Protein AF-R6HQF2-F1 (afdb_monomer_lite)

Foldseek 3Di:
DPPLDWFKAFPNRTQDWPDWDQDQQWIWTAGPVNQKIKIFGDPPLVVLLPADAADKDWDDTDWIWIGGNNKIKTAAFPTWIKHRNDLQKIKIKGAHPDCPPMGTPDPVSDDPDDGGMIITMDGHCSSNDD

Secondary structure (DSSP, 8-state):
----S-EEEETTEE--EEEEEE-SSEEEEEETTSSEEEEEE---HHHHHHSPBT-EEE---S-EEEEETTEEEE---SEEEEEEEETTEEEEEEE----TT-EESSTTSS-SS---EEEEEEE-GGGG--

Structure (mmCIF, N/CA/C/O backbone):
data_AF-R6HQF2-F1
#
_entry.id   AF-R6HQF2-F1
#
loop_
_atom_site.group_PDB
_atom_site.id
_atom_site.type_symbol
_atom_site.label_atom_id
_atom_site.label_alt_id
_atom_site.label_comp_id
_atom_site.label_asym_id
_atom_site.label_entity_id
_atom_site.label_seq_id
_atom_site.pdbx_PDB_ins_code
_atom_site.Cartn_x
_atom_site.Cartn_y
_atom_site.Cartn_z
_atom_site.occupancy
_atom_site.B_iso_or_equiv
_atom_site.auth_seq_id
_atom_site.auth_comp_id
_atom_site.auth_asym_id
_atom_site.auth_atom_id
_atom_site.pdbx_PDB_model_num
ATOM 1 N N . MET A 1 1 ? 7.223 1.781 21.636 1.00 37.31 1 MET A N 1
ATOM 2 C CA . MET A 1 1 ? 6.172 2.792 21.402 1.00 37.31 1 MET A CA 1
ATOM 3 C C . MET A 1 1 ? 5.945 2.835 19.907 1.00 37.31 1 MET A C 1
ATOM 5 O O . MET A 1 1 ? 6.876 3.195 19.203 1.00 37.31 1 MET A O 1
ATOM 9 N N . LEU A 1 2 ? 4.790 2.379 19.422 1.00 44.88 2 LEU A N 1
ATOM 10 C CA . LEU A 1 2 ? 4.392 2.638 18.038 1.00 44.88 2 LEU A CA 1
ATOM 11 C C . LEU A 1 2 ? 4.007 4.117 17.980 1.00 44.88 2 LEU A C 1
ATOM 13 O O . LEU A 1 2 ? 3.111 4.543 18.706 1.00 44.88 2 LEU A O 1
ATOM 17 N N . THR A 1 3 ? 4.749 4.909 17.217 1.00 51.12 3 THR A N 1
ATOM 18 C CA . THR A 1 3 ? 4.370 6.284 16.906 1.00 51.12 3 THR A CA 1
ATOM 19 C C . THR A 1 3 ? 3.053 6.241 16.135 1.00 51.12 3 THR A C 1
ATOM 21 O O . THR A 1 3 ? 2.945 5.570 15.110 1.00 51.12 3 THR A O 1
ATOM 24 N N . CYS A 1 4 ? 2.021 6.907 16.657 1.00 65.94 4 CYS A N 1
ATOM 25 C CA . CYS A 1 4 ? 0.779 7.137 15.925 1.00 65.94 4 CYS A CA 1
ATOM 26 C C . CYS A 1 4 ? 1.042 8.231 14.890 1.00 65.94 4 CYS A C 1
ATOM 28 O O . CYS A 1 4 ? 0.692 9.389 15.104 1.00 65.94 4 CYS A O 1
ATOM 30 N N . GLU A 1 5 ? 1.681 7.862 13.787 1.00 87.31 5 GLU A N 1
ATOM 31 C CA . GLU A 1 5 ? 1.976 8.755 12.670 1.00 87.31 5 GLU A CA 1
ATOM 32 C C . GLU A 1 5 ? 1.598 8.084 11.351 1.00 87.31 5 GLU A C 1
ATOM 34 O O . GLU A 1 5 ? 1.517 6.854 11.253 1.00 87.31 5 GLU A O 1
ATOM 39 N N . ASN A 1 6 ? 1.352 8.900 10.329 1.00 93.50 6 ASN A N 1
ATOM 40 C CA . ASN A 1 6 ? 1.246 8.387 8.972 1.00 93.50 6 ASN A CA 1
ATOM 41 C C . ASN A 1 6 ? 2.638 7.925 8.533 1.00 93.50 6 ASN A C 1
ATOM 43 O O . ASN A 1 6 ? 3.595 8.689 8.661 1.00 93.50 6 ASN A O 1
ATOM 47 N N . ILE A 1 7 ? 2.758 6.702 8.019 1.00 94.94 7 ILE A N 1
ATOM 48 C CA . ILE A 1 7 ? 4.041 6.158 7.546 1.00 94.94 7 ILE A CA 1
ATOM 49 C C . ILE A 1 7 ? 3.868 5.456 6.205 1.00 94.94 7 ILE A C 1
ATOM 51 O O . ILE A 1 7 ? 2.815 4.880 5.943 1.00 94.94 7 ILE A O 1
ATOM 55 N N . MET A 1 8 ? 4.929 5.482 5.402 1.00 96.75 8 MET A N 1
ATOM 56 C CA . MET A 1 8 ? 5.089 4.687 4.190 1.00 96.75 8 MET A CA 1
ATOM 57 C C . MET A 1 8 ? 6.413 3.938 4.306 1.00 96.75 8 MET A C 1
ATOM 59 O O . MET A 1 8 ? 7.475 4.561 4.352 1.00 96.75 8 MET A O 1
ATOM 63 N N . ILE A 1 9 ? 6.350 2.613 4.385 1.00 97.62 9 ILE A N 1
ATOM 64 C CA . ILE A 1 9 ? 7.521 1.744 4.447 1.00 97.62 9 ILE A CA 1
ATOM 65 C C . ILE A 1 9 ? 7.540 0.889 3.186 1.00 97.62 9 ILE A C 1
ATOM 67 O O . ILE A 1 9 ? 6.677 0.035 3.009 1.00 97.62 9 ILE A O 1
ATOM 71 N N . LEU A 1 10 ? 8.535 1.099 2.328 1.00 97.69 10 LEU A N 1
ATOM 72 C CA . LEU A 1 10 ? 8.770 0.294 1.131 1.00 97.69 10 LEU A CA 1
ATOM 73 C C . LEU A 1 10 ? 9.974 -0.614 1.383 1.00 97.69 10 LEU A C 1
ATOM 75 O O . LEU A 1 10 ? 11.066 -0.122 1.667 1.00 97.69 10 LEU A O 1
ATOM 79 N N . ASN A 1 11 ? 9.784 -1.932 1.308 1.00 97.19 11 ASN A N 1
ATOM 80 C CA . ASN A 1 11 ? 10.823 -2.943 1.558 1.00 97.19 11 ASN A CA 1
ATOM 81 C C . ASN A 1 11 ? 11.589 -2.724 2.878 1.00 97.19 11 ASN A C 1
ATOM 83 O O . ASN A 1 11 ? 12.817 -2.811 2.936 1.00 97.19 11 ASN A O 1
ATOM 87 N N . GLY A 1 12 ? 10.875 -2.358 3.943 1.00 96.75 12 GLY A N 1
ATOM 88 C CA . GLY A 1 12 ? 11.473 -2.067 5.251 1.00 96.75 12 GLY A CA 1
ATOM 89 C C . GLY A 1 12 ? 12.136 -0.688 5.383 1.00 96.75 12 GLY A C 1
ATOM 90 O O . GLY A 1 12 ? 12.634 -0.366 6.461 1.00 96.75 12 GLY A O 1
ATOM 91 N N . VAL A 1 13 ? 12.121 0.151 4.341 1.00 96.69 13 VAL A N 1
ATOM 92 C CA . VAL A 1 13 ? 12.657 1.521 4.373 1.00 96.69 13 VAL A CA 1
ATOM 93 C C . VAL A 1 13 ? 11.520 2.530 4.521 1.00 96.69 13 VAL A C 1
ATOM 95 O O . VAL A 1 13 ? 10.623 2.583 3.685 1.00 96.69 13 VAL A O 1
ATOM 98 N N . ASN A 1 14 ? 11.564 3.357 5.569 1.00 96.31 14 ASN A N 1
ATOM 99 C CA . ASN A 1 14 ? 10.637 4.479 5.733 1.00 96.31 14 ASN A CA 1
ATOM 100 C C . ASN A 1 14 ? 11.013 5.610 4.763 1.00 96.31 14 ASN A C 1
ATOM 102 O O . ASN A 1 14 ? 12.123 6.136 4.848 1.00 96.31 14 ASN A O 1
ATOM 106 N N . LEU A 1 15 ? 10.106 5.964 3.851 1.00 94.38 15 LEU A N 1
ATOM 107 C CA . LEU A 1 15 ? 10.382 6.906 2.760 1.00 94.38 15 LEU A CA 1
ATOM 108 C C . LEU A 1 15 ? 10.034 8.370 3.071 1.00 94.38 15 LEU A C 1
ATOM 110 O O . LEU A 1 15 ? 10.326 9.237 2.252 1.00 94.38 15 LEU A O 1
ATOM 114 N N . GLU A 1 16 ? 9.463 8.651 4.248 1.00 95.06 16 GLU A N 1
ATOM 115 C CA . GLU A 1 16 ? 8.780 9.915 4.567 1.00 95.06 16 GLU A CA 1
ATOM 116 C C . GLU A 1 16 ? 7.639 10.245 3.580 1.00 95.06 16 GLU A C 1
ATOM 118 O O . GLU A 1 16 ? 7.716 10.026 2.375 1.00 95.06 16 GLU A O 1
ATOM 123 N N . ILE A 1 17 ? 6.537 10.793 4.087 1.00 96.19 17 ILE A N 1
ATOM 124 C CA . ILE A 1 17 ? 5.351 11.086 3.271 1.00 96.19 17 ILE A CA 1
ATOM 125 C C . ILE A 1 17 ? 5.368 12.555 2.852 1.00 96.19 17 ILE A C 1
ATOM 127 O O . ILE A 1 17 ? 5.541 13.427 3.703 1.00 96.19 17 ILE A O 1
ATOM 131 N N . ASP A 1 18 ? 5.121 12.828 1.569 1.00 97.06 18 ASP A N 1
ATOM 132 C CA . ASP A 1 18 ? 4.701 14.165 1.123 1.00 97.06 18 ASP A CA 1
ATOM 133 C C . ASP A 1 18 ? 3.185 14.322 1.266 1.00 97.06 18 ASP A C 1
ATOM 135 O O . ASP A 1 18 ? 2.698 15.224 1.949 1.00 97.06 18 ASP A O 1
ATOM 139 N N . LYS A 1 19 ? 2.428 13.388 0.681 1.00 96.75 19 LYS A N 1
ATOM 140 C CA . LYS A 1 19 ? 0.969 13.448 0.656 1.00 96.75 19 LYS A CA 1
ATOM 141 C C . LYS A 1 19 ? 0.343 12.079 0.896 1.00 96.75 19 LYS A C 1
ATOM 143 O O . LYS A 1 19 ? 0.803 11.065 0.376 1.00 96.75 19 LYS A O 1
ATOM 148 N N . ILE A 1 20 ? -0.738 12.080 1.674 1.00 97.00 20 ILE A N 1
ATOM 149 C CA . ILE A 1 20 ? -1.573 10.913 1.944 1.00 97.00 20 ILE A CA 1
ATOM 150 C C . ILE A 1 20 ? -3.045 11.317 2.007 1.00 97.00 20 ILE A C 1
ATOM 152 O O . ILE A 1 20 ? -3.406 12.275 2.690 1.00 97.00 20 ILE A O 1
ATOM 156 N N . GLU A 1 21 ? -3.888 10.588 1.287 1.00 96.44 21 GLU A N 1
ATOM 157 C CA . GLU A 1 21 ? -5.333 10.796 1.217 1.00 96.44 21 GLU A CA 1
ATOM 158 C C . GLU A 1 21 ? -6.028 9.445 1.357 1.00 96.44 21 GLU A C 1
ATOM 160 O O . GLU A 1 21 ? -5.722 8.506 0.631 1.00 96.44 21 GLU A O 1
ATOM 165 N N . LEU A 1 22 ? -6.947 9.349 2.314 1.00 96.19 22 LEU A N 1
ATOM 166 C CA . LEU A 1 22 ? -7.803 8.184 2.509 1.00 96.19 22 LEU A CA 1
ATOM 167 C C . LEU A 1 22 ? -9.244 8.679 2.564 1.00 96.19 22 LEU A C 1
ATOM 169 O O . LEU A 1 22 ? -9.594 9.460 3.456 1.00 96.19 22 LEU A O 1
ATOM 173 N N . ASP A 1 23 ? -10.044 8.237 1.606 1.00 95.06 23 ASP A N 1
ATOM 174 C CA . ASP A 1 23 ? -11.449 8.596 1.457 1.00 95.06 23 ASP A CA 1
ATOM 175 C C . ASP A 1 23 ? -12.311 7.358 1.170 1.00 95.06 23 ASP A C 1
ATOM 177 O O . ASP A 1 23 ? -11.855 6.221 1.267 1.00 95.06 23 ASP A O 1
ATOM 181 N N . GLU A 1 24 ? -13.587 7.574 0.867 1.00 92.50 24 GLU A N 1
ATOM 182 C CA . GLU A 1 24 ? -14.559 6.512 0.593 1.00 92.50 24 GLU A CA 1
ATOM 183 C C . GLU A 1 24 ? -14.232 5.650 -0.636 1.00 92.50 24 GLU A C 1
ATOM 185 O O . GLU A 1 24 ? -14.710 4.522 -0.712 1.00 92.50 24 GLU A O 1
ATOM 190 N N . ASN A 1 25 ? -13.402 6.141 -1.561 1.00 94.25 25 ASN A N 1
ATOM 191 C CA . ASN A 1 25 ? -13.028 5.430 -2.782 1.00 94.25 25 ASN A CA 1
ATOM 192 C C . ASN A 1 25 ? -11.689 4.710 -2.638 1.00 94.25 25 ASN A C 1
ATOM 194 O O . ASN A 1 25 ? -11.464 3.686 -3.278 1.00 94.25 25 ASN A O 1
ATOM 198 N N . GLY A 1 26 ? -10.756 5.236 -1.845 1.00 95.88 26 GLY A N 1
ATOM 199 C CA . GLY A 1 26 ? -9.451 4.602 -1.759 1.00 95.88 26 GLY A CA 1
ATOM 200 C C . GLY A 1 26 ? -8.414 5.314 -0.918 1.00 95.88 26 GLY A C 1
ATOM 201 O O . GLY A 1 26 ? -8.676 6.286 -0.210 1.00 95.88 26 GLY A O 1
ATOM 202 N N . LEU A 1 27 ? -7.203 4.779 -1.024 1.00 97.19 27 LEU A N 1
ATOM 203 C CA . LEU A 1 27 ? -5.996 5.305 -0.412 1.00 97.19 27 LEU A CA 1
ATOM 204 C C . LEU A 1 27 ? -5.032 5.729 -1.514 1.00 97.19 27 LEU A C 1
ATOM 206 O O . LEU A 1 27 ? -4.628 4.901 -2.326 1.00 97.19 27 LEU A O 1
ATOM 210 N N . TYR A 1 28 ? -4.623 6.992 -1.490 1.00 97.81 28 TYR A N 1
ATOM 211 C CA . TYR A 1 28 ? -3.509 7.520 -2.265 1.00 97.81 28 TYR A CA 1
ATOM 212 C C . TYR A 1 28 ? -2.374 7.941 -1.331 1.00 97.81 28 TYR A C 1
ATOM 214 O O . TYR A 1 28 ? -2.601 8.610 -0.320 1.00 97.81 28 TYR A O 1
ATOM 222 N N . ILE A 1 29 ? -1.140 7.599 -1.689 1.00 98.12 29 ILE A N 1
ATOM 223 C CA . ILE A 1 29 ? 0.056 8.022 -0.962 1.00 98.12 29 ILE A CA 1
ATOM 224 C C . ILE A 1 29 ? 1.209 8.306 -1.921 1.00 98.12 29 ILE A C 1
ATOM 226 O O . ILE A 1 29 ? 1.361 7.635 -2.939 1.00 98.12 29 ILE A O 1
ATOM 230 N N . THR A 1 30 ? 2.040 9.287 -1.583 1.00 98.25 30 THR A N 1
ATOM 231 C CA . THR A 1 30 ? 3.309 9.563 -2.263 1.00 98.25 30 THR A CA 1
ATOM 232 C C . THR A 1 30 ? 4.397 9.867 -1.249 1.00 98.25 30 THR A C 1
ATOM 234 O O . THR A 1 30 ? 4.161 10.509 -0.216 1.00 98.25 30 THR A O 1
ATOM 237 N N . ASP A 1 31 ? 5.604 9.420 -1.567 1.00 97.62 31 ASP A N 1
ATOM 238 C CA . ASP A 1 31 ? 6.775 9.704 -0.758 1.00 97.62 31 ASP A CA 1
ATOM 239 C C . ASP A 1 31 ? 7.273 11.144 -0.959 1.00 97.62 31 ASP A C 1
ATOM 241 O O . ASP A 1 31 ? 6.936 11.817 -1.938 1.00 97.62 31 ASP A O 1
ATOM 245 N N . LYS A 1 32 ? 8.123 11.598 -0.036 1.00 96.69 32 LYS A N 1
ATOM 246 C CA . LYS A 1 32 ? 8.681 12.955 -0.019 1.00 96.69 32 LYS A CA 1
ATOM 247 C C . LYS A 1 32 ? 9.569 13.295 -1.212 1.00 96.69 32 LYS A C 1
ATOM 249 O O . LYS A 1 32 ? 9.741 14.466 -1.542 1.00 96.69 32 LYS A O 1
ATOM 254 N N . THR A 1 33 ? 10.165 12.289 -1.846 1.00 96.19 33 THR A N 1
ATOM 255 C CA . THR A 1 33 ? 10.990 12.493 -3.041 1.00 96.19 33 THR A CA 1
ATOM 256 C C . THR A 1 33 ? 10.166 12.503 -4.328 1.00 96.19 33 THR A C 1
ATOM 258 O O . THR A 1 33 ? 10.725 12.777 -5.388 1.00 96.19 33 THR A O 1
ATOM 261 N N . HIS A 1 34 ? 8.853 12.240 -4.239 1.00 95.69 34 HIS A N 1
ATOM 262 C CA . HIS A 1 34 ? 7.940 12.039 -5.370 1.00 95.69 34 HIS A CA 1
ATOM 263 C C . HIS A 1 34 ? 8.401 10.945 -6.342 1.00 95.69 34 HIS A C 1
ATOM 265 O O . HIS A 1 34 ? 8.022 10.934 -7.516 1.00 95.69 34 HIS A O 1
ATOM 271 N N . ARG A 1 35 ? 9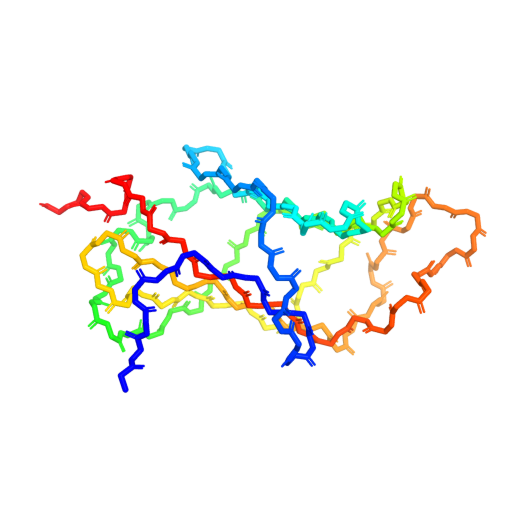.242 10.029 -5.860 1.00 97.06 35 ARG A N 1
ATOM 272 C CA . ARG A 1 35 ? 9.722 8.891 -6.632 1.00 97.06 35 ARG A CA 1
ATOM 273 C C . ARG A 1 35 ? 8.684 7.784 -6.650 1.00 97.06 35 ARG A C 1
ATOM 275 O O . ARG A 1 35 ? 8.551 7.122 -7.671 1.00 97.06 35 ARG A O 1
ATOM 282 N N . TYR A 1 36 ? 7.985 7.571 -5.546 1.00 98.06 36 TYR A N 1
ATOM 283 C CA . TYR A 1 36 ? 7.046 6.483 -5.365 1.00 98.06 36 TYR A CA 1
ATOM 284 C C . TYR A 1 36 ? 5.674 7.020 -4.999 1.00 98.06 36 TYR A C 1
ATOM 286 O O . TYR A 1 36 ? 5.523 7.789 -4.047 1.00 98.06 36 TYR A O 1
ATOM 294 N N . 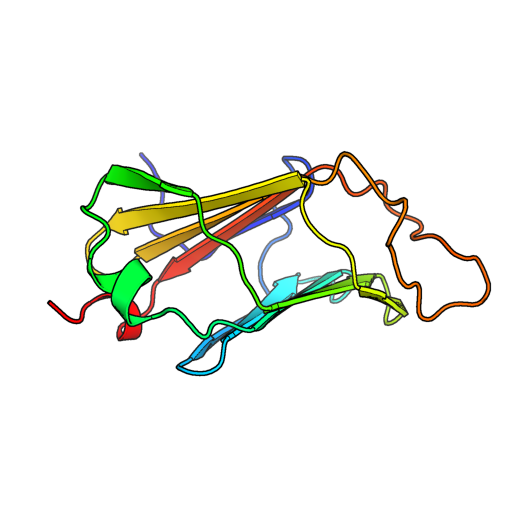SER A 1 37 ? 4.659 6.541 -5.706 1.00 97.75 37 SER A N 1
ATOM 295 C CA . SER A 1 37 ? 3.278 6.684 -5.270 1.00 97.75 37 SER A CA 1
ATOM 296 C C . SER A 1 37 ? 2.535 5.364 -5.363 1.00 97.75 37 SER A C 1
ATOM 298 O O . SER A 1 37 ? 2.917 4.449 -6.097 1.00 97.75 37 SER A O 1
ATOM 300 N N . TYR A 1 38 ? 1.491 5.253 -4.554 1.00 97.88 38 TYR A N 1
ATOM 301 C CA . TYR A 1 38 ? 0.641 4.082 -4.518 1.00 97.88 38 TYR A CA 1
ATOM 302 C C . TYR A 1 38 ? -0.814 4.498 -4.386 1.00 97.88 38 TYR A C 1
ATOM 304 O O . TYR A 1 38 ? -1.150 5.374 -3.584 1.00 97.88 38 TYR A O 1
ATOM 312 N N . TYR A 1 39 ? -1.664 3.858 -5.177 1.00 97.69 39 TYR A N 1
ATOM 313 C CA . TYR A 1 39 ? -3.105 3.986 -5.091 1.00 97.69 39 TYR A CA 1
ATOM 314 C C . TYR A 1 39 ? -3.740 2.608 -4.958 1.00 97.69 39 TYR A C 1
ATOM 316 O O . TYR A 1 39 ? -3.419 1.694 -5.720 1.00 97.69 39 TYR A O 1
ATOM 324 N N . VAL A 1 40 ? -4.664 2.476 -4.011 1.00 97.00 40 VAL A N 1
ATOM 325 C CA . VAL A 1 40 ? -5.511 1.293 -3.882 1.00 97.00 40 VAL A CA 1
ATOM 326 C C . VAL A 1 40 ? -6.976 1.700 -3.779 1.00 97.00 40 VAL A C 1
ATOM 328 O O . VAL A 1 40 ? -7.333 2.577 -2.989 1.00 97.00 40 VAL A O 1
ATOM 331 N N . HIS A 1 41 ? -7.820 1.058 -4.587 1.00 96.06 41 HIS A N 1
ATOM 332 C CA . HIS A 1 41 ? -9.264 1.293 -4.597 1.00 96.06 41 HIS A CA 1
ATOM 333 C C . HIS A 1 41 ? -9.966 0.434 -3.535 1.00 96.06 41 HIS A C 1
ATOM 335 O O . HIS A 1 41 ? -9.910 -0.798 -3.585 1.00 96.06 41 HIS A O 1
ATOM 341 N N . ILE A 1 42 ? -10.646 1.077 -2.586 1.00 94.88 42 ILE A N 1
ATOM 342 C CA . ILE A 1 42 ? -11.266 0.452 -1.414 1.00 94.88 42 ILE A CA 1
ATOM 343 C C . ILE A 1 42 ? -12.786 0.465 -1.584 1.00 94.88 42 ILE A C 1
ATOM 345 O O . ILE A 1 42 ? -13.410 1.518 -1.556 1.00 94.88 42 ILE A O 1
ATOM 349 N N . TYR A 1 43 ? -13.393 -0.716 -1.709 1.00 92.62 43 TYR A N 1
ATOM 350 C CA . TYR A 1 43 ? -14.847 -0.872 -1.873 1.00 92.62 43 TYR A CA 1
ATOM 351 C C . TYR A 1 43 ? -15.527 -1.562 -0.677 1.00 92.62 43 TYR A C 1
ATOM 353 O O . TYR A 1 43 ? -16.750 -1.612 -0.593 1.00 92.62 43 TYR A O 1
ATOM 361 N N . ASN A 1 44 ? -14.742 -2.111 0.248 1.00 93.62 44 ASN A N 1
ATOM 362 C CA . ASN A 1 44 ? -15.170 -2.983 1.343 1.00 93.62 44 ASN A CA 1
ATOM 363 C C . ASN A 1 44 ? -15.059 -2.302 2.715 1.00 93.62 44 ASN A C 1
ATOM 365 O O . ASN A 1 44 ? -14.727 -2.935 3.716 1.00 93.62 44 ASN A O 1
ATOM 369 N N . TRP A 1 45 ? -15.381 -1.006 2.785 1.00 93.44 45 TRP A N 1
ATOM 370 C CA . TRP A 1 45 ? -15.359 -0.229 4.031 1.00 93.44 45 TRP A CA 1
ATOM 371 C C . TRP A 1 45 ? -16.160 -0.870 5.171 1.00 93.44 45 TRP A C 1
ATOM 373 O O . TRP A 1 45 ? -15.681 -0.897 6.303 1.00 93.44 45 TRP A O 1
ATOM 383 N N . ASP A 1 46 ? -17.309 -1.478 4.868 1.00 93.44 46 ASP A N 1
ATOM 384 C CA . ASP A 1 46 ? -18.128 -2.200 5.851 1.00 93.44 46 ASP A CA 1
ATOM 385 C C . ASP A 1 46 ? -17.386 -3.366 6.524 1.00 93.44 46 ASP A C 1
ATOM 387 O O . ASP A 1 46 ? -17.692 -3.722 7.664 1.00 93.44 46 ASP A O 1
ATOM 391 N N . GLU A 1 47 ? -16.447 -4.008 5.826 1.00 94.25 47 GLU A N 1
ATOM 392 C CA . GLU A 1 47 ? -15.589 -5.049 6.400 1.00 94.25 47 GLU A CA 1
ATOM 393 C C . GLU A 1 47 ? -14.485 -4.421 7.246 1.00 94.25 47 GLU A C 1
ATOM 395 O O . GLU A 1 47 ? -14.281 -4.829 8.389 1.00 94.25 47 GLU A O 1
ATOM 400 N N . ILE A 1 48 ? -13.852 -3.364 6.729 1.00 94.44 48 ILE A N 1
ATOM 401 C CA . ILE A 1 48 ? -12.803 -2.611 7.427 1.00 94.44 48 ILE A CA 1
ATOM 402 C C . ILE A 1 48 ? -13.299 -2.087 8.782 1.00 94.44 48 ILE A C 1
ATOM 404 O O . ILE A 1 48 ? -12.592 -2.195 9.786 1.00 94.44 48 ILE A O 1
ATOM 408 N N . HIS A 1 49 ? -14.519 -1.544 8.849 1.00 93.88 49 HIS A N 1
ATOM 409 C CA . HIS A 1 49 ? -15.082 -1.005 10.093 1.00 93.88 49 HIS A CA 1
ATOM 410 C C . HIS A 1 49 ? -15.338 -2.079 11.156 1.00 93.88 49 HIS A C 1
ATOM 412 O O . HIS A 1 49 ? -15.265 -1.780 12.348 1.00 93.88 49 HIS A O 1
ATOM 418 N N . LYS A 1 50 ? -15.559 -3.336 10.750 1.00 93.44 50 LYS A N 1
ATOM 419 C CA . LYS A 1 50 ? -15.783 -4.467 11.667 1.00 93.44 50 LYS A CA 1
ATOM 420 C C . LYS A 1 50 ? -14.494 -5.022 12.271 1.00 93.44 50 LYS A C 1
ATOM 422 O O . LYS A 1 50 ? -14.581 -5.783 13.235 1.00 93.44 50 LYS A O 1
ATOM 427 N N . VAL A 1 51 ? -13.322 -4.664 11.741 1.00 94.31 51 VAL A N 1
ATOM 428 C CA . VAL A 1 51 ? -12.034 -5.169 12.233 1.00 94.31 51 VAL A CA 1
ATOM 429 C C . VAL A 1 51 ? -11.768 -4.648 13.655 1.00 94.31 51 VAL A C 1
ATOM 431 O O . VAL A 1 51 ? -11.708 -3.428 13.865 1.00 94.31 51 VAL A O 1
ATOM 434 N N . PRO A 1 52 ? -11.597 -5.537 14.655 1.00 94.25 52 PRO A N 1
ATOM 435 C CA . PRO A 1 52 ? -11.256 -5.128 16.013 1.00 94.25 52 PRO A CA 1
ATOM 436 C C . PRO A 1 52 ? -9.881 -4.455 16.088 1.00 94.25 52 PRO A C 1
ATOM 438 O O . PRO A 1 52 ? -8.974 -4.747 15.310 1.00 94.25 52 PRO A O 1
ATOM 441 N N . ILE A 1 53 ? -9.704 -3.566 17.069 1.00 94.88 53 ILE A N 1
ATOM 442 C CA . ILE A 1 53 ? -8.401 -2.938 17.316 1.00 94.88 53 ILE A CA 1
ATOM 443 C C . ILE A 1 53 ? -7.384 -4.008 17.736 1.00 94.88 53 ILE A C 1
ATOM 445 O O . ILE A 1 53 ? -7.646 -4.775 18.659 1.00 94.88 53 ILE A O 1
ATOM 449 N N . GLY A 1 54 ? -6.212 -3.999 17.100 1.00 92.81 54 GLY A N 1
ATOM 450 C CA . GLY A 1 54 ? -5.100 -4.917 17.356 1.00 92.81 54 GLY A CA 1
ATOM 451 C C . GLY A 1 54 ? -5.166 -6.233 16.579 1.00 92.81 54 GLY A C 1
ATOM 452 O O . GLY A 1 54 ? -4.229 -7.022 16.672 1.00 92.81 54 GLY A O 1
ATOM 453 N N . GLU A 1 55 ? -6.230 -6.462 15.807 1.00 94.12 55 GLU A N 1
ATOM 454 C CA . GLU A 1 55 ? -6.394 -7.670 14.998 1.00 94.12 55 GLU A CA 1
ATOM 455 C C . GLU A 1 55 ? -6.002 -7.427 13.541 1.00 94.12 55 GLU A C 1
ATOM 457 O O . GLU A 1 55 ? -6.236 -6.350 12.980 1.00 94.12 55 GLU A O 1
ATOM 462 N N . LYS A 1 56 ? -5.420 -8.460 12.925 1.00 96.00 56 LYS A N 1
ATOM 463 C CA . LYS A 1 56 ? -5.148 -8.503 11.487 1.00 96.00 56 LYS A CA 1
ATOM 464 C C . LYS A 1 56 ? -6.316 -9.155 10.765 1.00 96.00 56 LYS A C 1
ATOM 466 O O . LYS A 1 56 ? -6.850 -10.160 11.229 1.00 96.00 56 LYS A O 1
ATOM 471 N N . TYR A 1 57 ? -6.670 -8.603 9.616 1.00 97.31 57 TYR A N 1
ATOM 472 C CA . TYR A 1 57 ? -7.731 -9.120 8.769 1.00 97.31 57 TYR A CA 1
ATOM 473 C C . TYR A 1 57 ? -7.254 -9.152 7.321 1.00 97.31 57 TYR A C 1
ATOM 475 O O . TYR A 1 57 ? -6.908 -8.107 6.761 1.00 97.31 57 TYR A O 1
ATOM 483 N N . ASP A 1 58 ? -7.207 -10.352 6.745 1.00 97.38 58 ASP A N 1
ATOM 484 C CA . ASP A 1 58 ? -6.894 -10.543 5.331 1.00 97.38 58 ASP A CA 1
ATOM 485 C C . ASP A 1 58 ? -8.001 -9.910 4.489 1.00 97.38 58 ASP A C 1
ATOM 487 O O . ASP A 1 58 ? -9.189 -10.102 4.754 1.00 97.38 58 ASP A O 1
ATOM 491 N N . ILE A 1 59 ? -7.610 -9.113 3.500 1.00 95.50 59 ILE A N 1
ATOM 492 C CA . ILE A 1 59 ? -8.546 -8.319 2.710 1.00 95.50 59 ILE A CA 1
ATOM 493 C C . ILE A 1 59 ? -8.042 -8.191 1.282 1.00 95.50 59 ILE A C 1
ATOM 495 O O . ILE A 1 59 ? -6.840 -8.084 1.048 1.00 95.50 59 ILE A O 1
ATOM 499 N N . GLU A 1 60 ? -8.963 -8.144 0.329 1.00 93.38 60 GLU A N 1
ATOM 500 C CA . GLU A 1 60 ? -8.648 -7.895 -1.072 1.00 93.38 60 GLU A CA 1
ATOM 501 C C . GLU A 1 60 ? -9.304 -6.598 -1.545 1.00 93.38 60 GLU A C 1
ATOM 503 O O . GLU A 1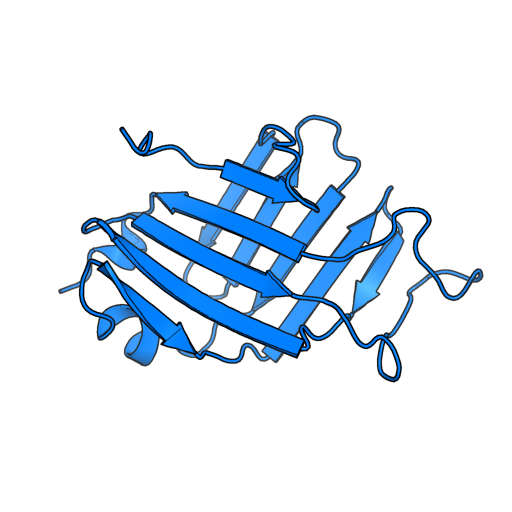 60 ? -10.454 -6.288 -1.230 1.00 93.38 60 GLU A O 1
ATOM 508 N N . PHE A 1 61 ? -8.552 -5.844 -2.333 1.00 92.44 61 PHE A N 1
ATOM 509 C CA . PHE A 1 61 ? -8.976 -4.641 -3.028 1.00 92.44 61 PHE A CA 1
ATOM 510 C C . PHE A 1 61 ? -9.040 -4.885 -4.537 1.00 92.44 61 PHE A C 1
ATOM 512 O O . PHE A 1 61 ? -8.525 -5.881 -5.043 1.00 92.44 61 PHE A O 1
ATOM 519 N N . ASN A 1 62 ? -9.702 -3.980 -5.259 1.00 84.56 62 ASN A N 1
ATOM 520 C CA . ASN A 1 62 ? -9.969 -4.182 -6.684 1.00 84.56 62 ASN A CA 1
ATOM 521 C C . ASN A 1 62 ? -8.759 -3.833 -7.563 1.00 84.56 62 ASN A C 1
ATOM 523 O O . ASN A 1 62 ? -8.413 -4.572 -8.480 1.00 84.56 62 ASN A O 1
ATOM 527 N N . GLU A 1 63 ? -8.117 -2.697 -7.284 1.00 91.75 63 GLU A N 1
ATOM 528 C CA . GLU A 1 63 ? -7.043 -2.143 -8.110 1.00 91.75 63 GLU A CA 1
ATOM 529 C C . GLU A 1 63 ? -5.881 -1.683 -7.234 1.00 91.75 63 GLU A C 1
ATOM 531 O O . GLU A 1 63 ? -6.093 -0.987 -6.240 1.00 91.75 63 GLU A O 1
ATOM 536 N N . TYR A 1 64 ? -4.665 -2.059 -7.638 1.00 96.12 64 TYR A N 1
ATOM 537 C CA . TYR A 1 64 ? -3.411 -1.784 -6.939 1.00 96.12 64 TYR A CA 1
ATOM 538 C C . TYR A 1 64 ? -2.433 -1.137 -7.920 1.00 96.12 64 TYR A C 1
ATOM 540 O O . TYR A 1 64 ? -1.829 -1.820 -8.749 1.00 96.12 64 TYR A O 1
ATOM 548 N N . ASN A 1 65 ? -2.304 0.185 -7.867 1.00 96.94 65 ASN A N 1
ATOM 549 C CA . ASN A 1 65 ? -1.438 0.937 -8.765 1.00 96.94 65 ASN A CA 1
ATOM 550 C C . ASN A 1 65 ? -0.196 1.417 -8.017 1.00 96.94 65 ASN A C 1
ATOM 552 O O . ASN A 1 65 ? -0.292 2.262 -7.130 1.00 96.94 65 ASN A O 1
ATOM 556 N N . PHE A 1 66 ? 0.966 0.892 -8.393 1.00 97.31 66 PHE A N 1
ATOM 557 C CA . PHE A 1 66 ? 2.258 1.374 -7.920 1.00 97.31 66 PHE A CA 1
ATOM 558 C C . PHE A 1 66 ? 2.929 2.189 -9.018 1.00 97.31 66 PHE A C 1
ATOM 560 O O . PHE A 1 66 ? 2.951 1.778 -10.175 1.00 97.31 66 PHE A O 1
ATOM 567 N N . CYS A 1 67 ? 3.493 3.335 -8.664 1.00 97.19 67 CYS A N 1
ATOM 568 C CA . CYS A 1 67 ? 4.171 4.220 -9.595 1.00 97.19 67 CYS A CA 1
ATOM 569 C C . CYS A 1 67 ? 5.597 4.483 -9.119 1.00 97.19 67 CYS A C 1
ATOM 571 O O . CYS A 1 67 ? 5.798 4.864 -7.967 1.00 97.19 67 CYS A O 1
ATOM 573 N N . GLU A 1 68 ? 6.574 4.308 -10.009 1.00 96.56 68 GLU A N 1
ATOM 574 C CA . GLU A 1 68 ? 7.970 4.690 -9.795 1.00 96.56 68 GLU A CA 1
ATOM 575 C C . GLU A 1 68 ? 8.391 5.718 -10.849 1.00 96.56 68 GLU A C 1
ATOM 577 O O . GLU A 1 68 ? 8.336 5.447 -12.043 1.00 96.56 68 GLU A O 1
ATOM 582 N N . ASN A 1 69 ? 8.841 6.900 -10.424 1.00 95.31 69 ASN A N 1
ATOM 583 C CA . ASN A 1 69 ? 9.299 7.981 -11.305 1.00 95.31 69 ASN A CA 1
ATOM 584 C C . ASN A 1 69 ? 8.289 8.341 -12.417 1.00 95.31 69 ASN A C 1
ATOM 586 O O . ASN A 1 69 ? 8.675 8.668 -13.539 1.00 95.31 69 ASN A O 1
ATOM 590 N N . GLY A 1 70 ? 6.988 8.277 -12.115 1.00 92.62 70 GLY A N 1
ATOM 591 C CA . GLY A 1 70 ? 5.918 8.536 -13.084 1.00 92.62 70 GLY A CA 1
ATOM 592 C C . GLY A 1 70 ? 5.565 7.346 -13.984 1.00 92.62 70 GLY A C 1
ATOM 593 O O . GLY A 1 70 ? 4.668 7.468 -14.815 1.00 92.62 70 GLY A O 1
ATOM 594 N N . GLU A 1 71 ? 6.229 6.201 -13.827 1.00 95.19 71 GLU A N 1
ATOM 595 C CA . GLU A 1 71 ? 5.902 4.965 -14.529 1.00 95.19 71 GLU A CA 1
ATOM 596 C C . GLU A 1 71 ? 5.028 4.068 -13.650 1.00 95.19 71 GLU A C 1
ATOM 598 O O . GLU A 1 71 ? 5.468 3.541 -12.627 1.00 95.19 71 GLU A O 1
ATOM 603 N N . SER A 1 72 ? 3.772 3.897 -14.056 1.00 95.44 72 SER A N 1
ATOM 604 C CA . SER A 1 72 ? 2.794 3.114 -13.305 1.00 95.44 72 SER A CA 1
ATOM 605 C C . SER A 1 72 ? 2.812 1.632 -13.671 1.00 95.44 72 SER A C 1
ATOM 607 O O . SER A 1 72 ? 3.085 1.245 -14.809 1.00 95.44 72 SER A O 1
ATOM 609 N N . ALA A 1 73 ? 2.437 0.800 -12.710 1.00 96.25 73 ALA A N 1
ATOM 610 C CA . ALA A 1 73 ? 2.184 -0.615 -12.885 1.00 96.25 73 ALA A CA 1
ATOM 611 C C . ALA A 1 73 ? 0.972 -1.038 -12.046 1.00 96.25 73 ALA A C 1
ATOM 613 O O . ALA A 1 73 ? 0.829 -0.617 -10.896 1.00 96.25 73 ALA A O 1
ATOM 614 N N . LEU A 1 74 ? 0.111 -1.884 -12.616 1.00 96.50 74 LEU A N 1
ATOM 615 C CA . LEU A 1 74 ? -0.884 -2.621 -11.839 1.00 96.50 74 LEU A CA 1
ATOM 616 C C . LEU A 1 74 ? -0.232 -3.905 -11.337 1.00 96.50 74 LEU A C 1
ATOM 618 O O . LEU A 1 74 ? 0.211 -4.719 -12.149 1.00 96.50 74 LEU A O 1
ATOM 622 N N . ILE A 1 75 ? -0.116 -4.049 -10.018 1.00 95.25 75 ILE A N 1
ATOM 623 C CA . ILE A 1 75 ? 0.608 -5.157 -9.386 1.00 95.25 75 ILE A CA 1
ATOM 624 C C . ILE A 1 75 ? -0.217 -5.674 -8.214 1.00 95.25 75 ILE A C 1
ATOM 626 O O . ILE A 1 75 ? -0.404 -4.969 -7.224 1.00 95.25 75 ILE A O 1
ATOM 630 N N . TRP A 1 76 ? -0.681 -6.916 -8.314 1.00 95.56 76 TRP A N 1
ATOM 631 C CA . TRP A 1 76 ? -1.448 -7.553 -7.252 1.00 95.56 76 TRP A CA 1
ATOM 632 C C . TRP A 1 76 ? -0.524 -8.087 -6.154 1.00 95.56 76 TRP A C 1
ATOM 634 O O . TRP A 1 76 ? 0.457 -8.770 -6.454 1.00 95.56 76 TRP A O 1
ATOM 644 N N . PRO A 1 77 ? -0.816 -7.798 -4.878 1.00 96.62 77 PRO A N 1
ATOM 645 C CA . PRO A 1 77 ? -0.076 -8.381 -3.774 1.00 96.62 77 PRO A CA 1
ATOM 646 C C . PRO A 1 77 ? -0.420 -9.868 -3.604 1.00 96.62 77 PRO A C 1
ATOM 648 O O . PRO A 1 77 ? -1.576 -10.270 -3.707 1.00 96.62 77 PRO A O 1
ATOM 651 N N . THR A 1 78 ? 0.573 -10.683 -3.254 1.00 96.38 78 THR A N 1
ATOM 652 C CA . THR A 1 78 ? 0.390 -12.091 -2.854 1.00 96.38 78 THR A CA 1
ATOM 653 C C . THR A 1 78 ? -0.123 -12.225 -1.422 1.00 96.38 78 THR A C 1
ATOM 655 O O . THR A 1 78 ? -0.635 -13.269 -1.022 1.00 96.38 78 THR A O 1
ATOM 658 N N . THR A 1 79 ? 0.044 -11.184 -0.608 1.00 97.06 79 THR A N 1
ATOM 659 C CA . THR A 1 79 ? -0.532 -11.088 0.735 1.00 97.06 79 THR A CA 1
ATOM 660 C C . THR A 1 79 ? -1.007 -9.666 0.960 1.00 97.06 79 THR A C 1
ATOM 662 O O . THR A 1 79 ? -0.230 -8.724 0.804 1.00 97.06 79 THR A O 1
ATOM 665 N N . CYS A 1 80 ? -2.267 -9.519 1.353 1.00 97.50 80 CYS A N 1
ATOM 666 C CA . CYS A 1 80 ? -2.880 -8.236 1.648 1.00 97.50 80 CYS A CA 1
ATOM 667 C C . CYS A 1 80 ? -3.698 -8.351 2.933 1.00 97.50 80 CYS A C 1
ATOM 669 O O . CYS A 1 80 ? -4.595 -9.186 3.036 1.00 97.50 80 CYS A O 1
ATOM 671 N N . TYR A 1 81 ? -3.369 -7.526 3.923 1.00 98.00 81 TYR A N 1
ATOM 672 C CA . TYR A 1 81 ? -4.143 -7.441 5.155 1.00 98.00 81 TYR A CA 1
ATOM 673 C C . TYR A 1 81 ? -4.217 -6.006 5.653 1.00 98.00 81 TYR A C 1
ATOM 675 O O . TYR A 1 81 ? -3.373 -5.156 5.342 1.00 98.00 81 TYR A O 1
ATOM 683 N N . ILE A 1 82 ? -5.209 -5.766 6.500 1.00 97.38 82 ILE A N 1
ATOM 684 C CA . ILE A 1 82 ? -5.302 -4.563 7.313 1.00 97.38 82 ILE A CA 1
ATOM 685 C C . ILE A 1 82 ? -5.220 -4.889 8.799 1.00 97.38 82 ILE A C 1
ATOM 687 O O . ILE A 1 82 ? -5.552 -5.985 9.239 1.00 97.38 82 ILE A O 1
ATOM 691 N N . GLU A 1 83 ? -4.777 -3.915 9.581 1.00 96.44 83 GLU A N 1
ATOM 692 C CA . GLU A 1 83 ? -4.754 -3.976 11.038 1.00 96.44 83 GLU A CA 1
ATOM 693 C C . GLU A 1 83 ? -5.246 -2.639 11.583 1.00 96.44 83 GLU A C 1
ATOM 695 O O . GLU A 1 83 ? -4.629 -1.594 11.346 1.00 96.44 83 GLU A O 1
ATOM 700 N N . LYS A 1 84 ? -6.355 -2.644 12.326 1.00 93.69 84 LYS A N 1
ATOM 701 C CA . LYS A 1 84 ? -6.818 -1.437 13.015 1.00 93.69 84 LYS A CA 1
ATOM 702 C C . LYS A 1 84 ? -5.930 -1.220 14.237 1.00 93.69 84 LYS A C 1
ATOM 704 O O . LYS A 1 84 ? -6.080 -1.900 15.246 1.00 93.69 84 LYS A O 1
ATOM 709 N N . THR A 1 85 ? -4.974 -0.302 14.158 1.00 91.31 85 THR A N 1
ATOM 710 C CA . THR A 1 85 ? -3.951 -0.138 15.205 1.00 91.31 85 THR A CA 1
ATOM 711 C C . THR A 1 85 ? -4.478 0.638 16.411 1.00 91.31 85 THR A C 1
ATOM 713 O O . THR A 1 85 ? -4.168 0.293 17.549 1.00 91.31 85 THR A O 1
ATOM 716 N N . ILE A 1 86 ? -5.323 1.647 16.174 1.00 91.31 86 ILE A N 1
ATOM 717 C CA . ILE A 1 86 ? -6.116 2.377 17.179 1.00 91.31 86 ILE A CA 1
ATOM 718 C C . ILE A 1 86 ? -7.446 2.838 16.552 1.00 91.31 86 ILE A C 1
ATOM 720 O O . ILE A 1 86 ? -7.710 2.583 15.381 1.00 91.31 86 ILE A O 1
ATOM 724 N N . ILE A 1 87 ? -8.301 3.541 17.306 1.00 91.31 87 ILE A N 1
ATOM 725 C CA . ILE A 1 87 ? -9.666 3.908 16.876 1.00 91.31 87 ILE A CA 1
ATOM 726 C C . ILE A 1 87 ? -9.744 4.603 15.508 1.00 91.31 87 ILE A C 1
ATOM 728 O O . ILE A 1 87 ? -10.669 4.350 14.744 1.00 91.31 87 ILE A O 1
ATOM 732 N N . ASN A 1 88 ? -8.777 5.461 15.199 1.00 93.06 88 ASN A N 1
ATOM 733 C CA . ASN A 1 88 ? -8.716 6.273 13.989 1.00 93.06 88 ASN A CA 1
ATOM 734 C C . ASN A 1 88 ? -7.470 5.964 13.152 1.00 93.06 88 ASN A C 1
ATOM 736 O O . ASN A 1 88 ? -7.056 6.820 12.378 1.00 93.06 88 ASN A O 1
ATOM 740 N N . SER A 1 89 ? -6.848 4.798 13.342 1.00 94.31 89 SER A N 1
ATOM 741 C CA . SER A 1 89 ? -5.637 4.416 12.621 1.00 94.31 89 SER A CA 1
ATOM 742 C C . SER A 1 89 ? -5.748 3.004 12.084 1.00 94.31 89 SER A C 1
ATOM 744 O O . SER A 1 89 ? -6.192 2.091 12.781 1.00 94.31 89 SER A O 1
ATOM 746 N N . ILE A 1 90 ? -5.296 2.832 10.852 1.00 95.50 90 ILE A N 1
ATOM 747 C CA . ILE A 1 90 ? -5.265 1.550 10.169 1.00 95.50 90 ILE A CA 1
ATOM 748 C C . ILE A 1 90 ? -3.914 1.388 9.485 1.00 95.50 90 ILE A C 1
ATOM 750 O O . ILE A 1 90 ? -3.389 2.330 8.888 1.00 95.50 90 ILE A O 1
ATOM 754 N N . ARG A 1 91 ? -3.350 0.190 9.593 1.00 97.00 91 ARG A N 1
ATOM 755 C CA . ARG A 1 91 ? -2.189 -0.236 8.826 1.00 97.00 91 ARG A CA 1
ATOM 756 C C . ARG A 1 91 ? -2.668 -1.098 7.671 1.00 97.00 91 ARG A C 1
ATOM 758 O O . ARG A 1 91 ? -3.353 -2.085 7.904 1.00 97.00 91 ARG A O 1
ATOM 765 N N . PHE A 1 92 ? -2.261 -0.747 6.463 1.00 97.62 92 PHE A N 1
ATOM 766 C CA . PHE A 1 92 ? -2.335 -1.589 5.280 1.00 97.62 92 PHE A CA 1
ATOM 767 C C . PHE A 1 92 ? -0.984 -2.267 5.080 1.00 97.62 92 PHE A C 1
ATOM 769 O O . PHE A 1 92 ? 0.061 -1.624 5.229 1.00 97.62 92 PHE A O 1
ATOM 776 N N . TYR A 1 93 ? -1.006 -3.549 4.743 1.00 98.19 93 TYR A N 1
ATOM 777 C CA . TYR A 1 93 ? 0.183 -4.312 4.399 1.00 98.19 93 TYR A CA 1
ATOM 778 C C . TYR A 1 93 ? -0.027 -5.030 3.074 1.00 98.19 93 TYR A C 1
ATOM 780 O O . TYR A 1 93 ? -1.022 -5.731 2.898 1.00 98.19 93 TYR A O 1
ATOM 788 N N . PHE A 1 94 ? 0.950 -4.886 2.186 1.00 98.25 94 PHE A N 1
ATOM 789 C CA . PHE A 1 94 ? 0.984 -5.512 0.874 1.00 98.25 94 PHE A CA 1
ATOM 790 C C . PHE A 1 94 ? 2.327 -6.218 0.699 1.00 98.25 94 PHE A C 1
ATOM 792 O O . PHE A 1 94 ? 3.380 -5.607 0.898 1.00 98.25 94 PHE A O 1
ATOM 799 N N . LYS A 1 95 ? 2.303 -7.492 0.314 1.00 98.12 95 LYS A N 1
ATOM 800 C CA . LYS A 1 95 ? 3.490 -8.270 -0.054 1.00 98.12 95 LYS A CA 1
ATOM 801 C C . LYS A 1 95 ? 3.452 -8.607 -1.534 1.00 98.12 95 LYS A C 1
ATOM 803 O O . LYS A 1 95 ? 2.394 -8.977 -2.034 1.00 98.12 95 LYS A O 1
ATOM 808 N N . PHE A 1 96 ? 4.591 -8.525 -2.208 1.00 96.81 96 PHE A N 1
ATOM 809 C CA . PHE A 1 96 ? 4.714 -8.740 -3.645 1.00 96.81 96 PHE A CA 1
ATOM 810 C C . PHE A 1 96 ? 5.804 -9.777 -3.920 1.00 96.81 96 PHE A C 1
ATOM 812 O O . PHE A 1 96 ? 6.988 -9.453 -3.971 1.00 96.81 96 PHE A O 1
ATOM 819 N N . ASP A 1 97 ? 5.395 -11.035 -4.090 1.00 95.38 97 ASP A N 1
ATOM 820 C CA . ASP A 1 97 ? 6.311 -12.136 -4.422 1.00 95.38 97 ASP A CA 1
ATOM 821 C C . ASP A 1 97 ? 6.052 -12.740 -5.817 1.00 95.38 97 ASP A C 1
ATOM 823 O O . ASP A 1 97 ? 6.831 -13.576 -6.274 1.00 95.38 97 ASP A O 1
ATOM 827 N N . ASP A 1 98 ? 4.969 -12.332 -6.485 1.00 93.69 98 ASP A N 1
ATOM 828 C CA . ASP A 1 98 ? 4.561 -12.797 -7.813 1.00 93.69 98 ASP A CA 1
ATOM 829 C C . ASP A 1 98 ? 4.177 -11.595 -8.686 1.00 93.69 98 ASP A C 1
ATOM 831 O O . ASP A 1 98 ? 3.444 -10.707 -8.259 1.00 93.69 98 ASP A O 1
ATOM 835 N N . PHE A 1 99 ? 4.701 -11.572 -9.910 1.00 94.94 99 PHE A N 1
ATOM 836 C CA . PHE A 1 99 ? 4.503 -10.509 -10.898 1.00 94.94 99 PHE A CA 1
ATOM 837 C C . PHE A 1 99 ? 3.975 -11.057 -12.228 1.00 94.94 99 PHE A C 1
ATOM 839 O O . PHE A 1 99 ? 4.020 -10.358 -13.238 1.00 94.94 99 PHE A O 1
ATOM 846 N N . THR A 1 100 ? 3.496 -12.305 -12.252 1.00 93.12 100 THR A N 1
ATOM 847 C CA . THR A 1 100 ? 3.027 -12.974 -13.475 1.00 93.12 100 THR A CA 1
ATOM 848 C C . THR A 1 100 ? 1.924 -12.176 -14.178 1.00 93.12 100 THR A C 1
ATOM 850 O O . THR A 1 100 ? 1.942 -12.070 -15.403 1.00 93.12 100 THR A O 1
ATOM 853 N N . ASP A 1 101 ? 1.038 -11.542 -13.404 1.00 91.88 101 ASP A N 1
ATOM 854 C CA . ASP A 1 101 ? -0.086 -10.737 -13.904 1.00 91.88 101 ASP A CA 1
ATOM 855 C C . ASP A 1 101 ? 0.165 -9.218 -13.826 1.00 91.88 101 ASP A C 1
ATOM 857 O O . ASP A 1 101 ? -0.754 -8.407 -13.973 1.00 91.88 101 ASP A O 1
ATOM 861 N N . ALA A 1 102 ? 1.413 -8.799 -13.591 1.00 94.56 102 ALA A N 1
ATOM 862 C CA . ALA A 1 102 ? 1.745 -7.384 -13.508 1.00 94.56 102 ALA A CA 1
ATOM 863 C C . ALA A 1 102 ? 1.559 -6.691 -14.868 1.00 94.56 102 ALA A C 1
ATOM 865 O O . ALA A 1 102 ? 2.091 -7.116 -15.896 1.00 94.56 102 ALA A O 1
ATOM 866 N N . CYS A 1 103 ? 0.838 -5.570 -14.869 1.00 96.00 103 CYS A N 1
ATOM 867 C CA . CYS A 1 103 ? 0.634 -4.750 -16.060 1.00 96.00 103 CYS A CA 1
ATOM 868 C C . CYS A 1 103 ? 1.463 -3.470 -15.954 1.00 96.00 103 CYS A C 1
ATOM 870 O O . CYS A 1 103 ? 1.045 -2.501 -15.320 1.00 96.00 103 CYS A O 1
ATOM 872 N N . TYR A 1 104 ? 2.634 -3.458 -16.587 1.00 95.75 104 TYR A N 1
ATOM 873 C CA . TYR A 1 104 ? 3.523 -2.297 -16.614 1.00 95.75 104 TYR A CA 1
ATOM 874 C C . TYR A 1 104 ? 3.104 -1.303 -17.700 1.00 95.75 104 TYR A C 1
ATOM 876 O O . TYR A 1 104 ? 2.952 -1.663 -18.867 1.00 95.75 104 TYR A O 1
ATOM 884 N N . MET A 1 105 ? 2.989 -0.028 -17.338 1.00 92.94 105 MET A N 1
ATOM 885 C CA . MET A 1 105 ? 2.711 1.073 -18.266 1.00 92.94 105 MET A CA 1
ATOM 886 C C . MET A 1 105 ? 4.012 1.724 -18.763 1.00 92.94 105 MET A C 1
ATOM 888 O O . MET A 1 105 ? 4.095 2.938 -18.932 1.00 92.94 105 MET A O 1
ATOM 892 N N . ASN A 1 106 ? 5.046 0.910 -18.995 1.00 89.31 106 ASN A N 1
ATOM 893 C CA . ASN A 1 106 ? 6.321 1.324 -19.575 1.00 89.31 106 ASN A CA 1
ATOM 894 C C . ASN A 1 106 ? 6.795 0.298 -20.620 1.00 89.31 106 ASN A C 1
ATOM 896 O O . ASN A 1 106 ? 6.328 -0.838 -20.664 1.00 89.31 106 ASN A O 1
ATOM 900 N N . MET A 1 107 ? 7.739 0.691 -21.480 1.00 88.88 107 MET A N 1
ATOM 901 C CA . MET A 1 107 ? 8.268 -0.202 -22.525 1.00 88.88 107 MET A CA 1
ATOM 902 C C . MET A 1 107 ? 9.236 -1.268 -21.992 1.00 88.88 107 MET A C 1
ATOM 904 O O . MET A 1 107 ? 9.551 -2.209 -22.715 1.00 88.88 107 MET A O 1
ATOM 908 N N . ARG A 1 108 ? 9.757 -1.100 -20.769 1.00 92.81 108 ARG A N 1
ATOM 909 C CA . ARG A 1 108 ? 10.739 -2.019 -20.174 1.00 92.81 108 ARG A CA 1
ATOM 910 C C . ARG A 1 108 ? 10.076 -3.291 -19.644 1.00 92.81 108 ARG A C 1
ATOM 912 O O . ARG A 1 108 ? 10.728 -4.326 -19.588 1.00 92.81 108 ARG A O 1
ATOM 919 N N . GLY A 1 109 ? 8.791 -3.220 -19.294 1.00 92.56 109 GLY A N 1
ATOM 920 C CA . GLY A 1 109 ? 8.045 -4.340 -18.724 1.00 92.56 109 GLY A CA 1
ATOM 921 C C . GLY A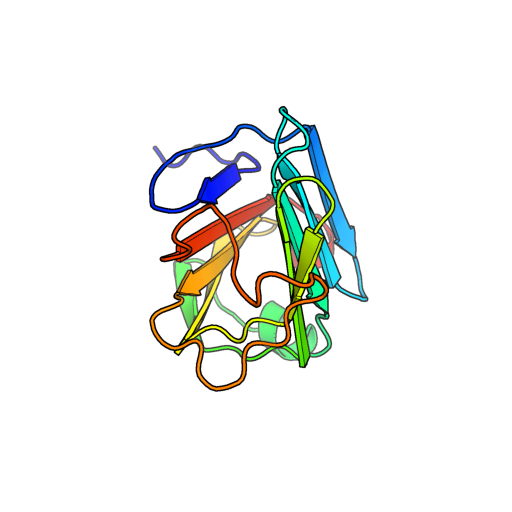 1 109 ? 8.475 -4.683 -17.297 1.00 92.56 109 GLY A C 1
ATOM 922 O O . GLY A 1 109 ? 8.299 -5.821 -16.878 1.00 92.56 109 GLY A O 1
ATOM 923 N N . HIS A 1 110 ? 9.090 -3.737 -16.579 1.00 93.38 110 HIS A N 1
ATOM 924 C CA . HIS A 1 110 ? 9.476 -3.884 -15.176 1.00 93.38 110 HIS A CA 1
ATOM 925 C C . HIS A 1 110 ? 9.658 -2.511 -14.502 1.00 93.38 110 HIS A C 1
ATOM 927 O O . HIS A 1 110 ? 9.787 -1.490 -15.182 1.00 93.38 110 HIS A O 1
ATOM 933 N N . LEU A 1 111 ? 9.690 -2.502 -13.167 1.00 93.38 111 LEU A N 1
ATOM 934 C CA . LEU A 1 111 ? 10.124 -1.365 -12.342 1.00 93.38 111 LEU A CA 1
ATOM 935 C C . LEU A 1 111 ? 11.647 -1.418 -12.136 1.00 93.38 111 LEU A C 1
ATOM 937 O O . LEU A 1 111 ? 12.252 -2.486 -12.261 1.00 93.38 111 LEU A O 1
ATOM 941 N N . ASP A 1 112 ? 12.276 -0.290 -11.817 1.00 93.12 112 ASP A N 1
ATOM 942 C CA . ASP A 1 112 ? 13.707 -0.252 -11.488 1.00 93.12 112 ASP A CA 1
ATOM 943 C C . ASP A 1 112 ? 13.939 -0.692 -10.034 1.00 93.12 112 ASP A C 1
ATOM 945 O O . ASP A 1 112 ? 14.952 -1.320 -9.707 1.00 93.12 112 ASP A O 1
ATOM 949 N N . THR A 1 113 ? 12.978 -0.400 -9.156 1.00 91.06 113 THR A N 1
ATOM 950 C CA . THR A 1 113 ? 12.966 -0.884 -7.777 1.00 91.06 113 THR A CA 1
ATOM 951 C C . THR A 1 113 ? 12.415 -2.300 -7.698 1.00 91.06 113 THR A C 1
ATOM 953 O O . THR A 1 113 ? 11.329 -2.602 -8.191 1.00 91.06 113 THR A O 1
ATOM 956 N N . LYS A 1 114 ? 13.139 -3.173 -6.993 1.00 92.31 114 LYS A N 1
ATOM 957 C CA . LYS A 1 114 ? 12.598 -4.464 -6.566 1.00 92.31 114 LYS A CA 1
ATOM 958 C C . LYS A 1 114 ? 11.484 -4.204 -5.555 1.00 92.31 114 LYS A C 1
ATOM 960 O O . LYS A 1 114 ? 11.777 -3.725 -4.470 1.00 92.31 114 LYS A O 1
ATOM 965 N N . LEU A 1 115 ? 10.238 -4.496 -5.896 1.00 95.19 115 LEU A N 1
ATOM 966 C CA . LEU A 1 115 ? 9.098 -4.357 -4.993 1.00 95.19 115 LEU A CA 1
ATOM 967 C C . LEU A 1 115 ? 8.927 -5.664 -4.200 1.00 95.19 115 LEU A C 1
ATOM 969 O O . LEU A 1 115 ? 8.762 -6.711 -4.806 1.00 95.19 115 LEU A O 1
ATOM 973 N N . GLU A 1 116 ? 9.020 -5.628 -2.871 1.00 97.31 116 GLU A N 1
ATOM 974 C CA . GLU A 1 116 ? 8.877 -6.811 -1.997 1.00 97.31 116 GLU A CA 1
ATOM 975 C C . GLU A 1 116 ? 7.716 -6.632 -1.017 1.00 97.31 116 GLU A C 1
ATOM 977 O O . GLU A 1 116 ? 6.890 -7.528 -0.834 1.00 97.31 116 GLU A O 1
ATOM 982 N N . SER A 1 117 ? 7.623 -5.460 -0.390 1.00 98.06 117 SER A N 1
ATOM 983 C CA . SER A 1 117 ? 6.505 -5.123 0.483 1.00 98.06 117 SER A CA 1
ATOM 984 C C . SER A 1 117 ? 6.261 -3.623 0.563 1.00 98.06 117 SER A C 1
ATOM 986 O O . SER A 1 117 ? 7.179 -2.812 0.426 1.00 98.06 117 SER A O 1
ATOM 988 N N . LEU A 1 118 ? 5.012 -3.265 0.839 1.00 98.12 118 LEU A N 1
ATOM 989 C CA . LEU A 1 118 ? 4.588 -1.908 1.138 1.00 98.12 118 LEU A CA 1
ATOM 990 C C . LEU A 1 118 ? 3.722 -1.924 2.396 1.00 98.12 118 LEU A C 1
ATOM 992 O O . LEU A 1 118 ? 2.718 -2.632 2.464 1.00 98.12 118 LEU A O 1
ATOM 996 N N . GLU A 1 119 ? 4.103 -1.124 3.386 1.00 97.94 119 GLU A N 1
ATOM 997 C CA . GLU A 1 119 ? 3.317 -0.901 4.595 1.00 97.94 119 GLU A CA 1
ATOM 998 C C . GLU A 1 119 ? 2.926 0.565 4.686 1.00 97.94 119 GLU A C 1
ATOM 1000 O O . GLU A 1 119 ? 3.765 1.458 4.535 1.00 97.94 119 GLU A O 1
ATOM 1005 N N . ILE A 1 120 ? 1.651 0.817 4.959 1.00 97.25 120 ILE A N 1
ATOM 1006 C CA . ILE A 1 120 ? 1.123 2.169 5.089 1.00 97.25 120 ILE A CA 1
ATOM 1007 C C . ILE A 1 120 ? 0.313 2.245 6.375 1.00 97.25 120 ILE A C 1
ATOM 1009 O O . ILE A 1 120 ? -0.678 1.536 6.509 1.00 97.25 120 ILE A O 1
ATOM 1013 N N . ASN A 1 121 ? 0.695 3.110 7.316 1.00 96.19 121 ASN A N 1
ATOM 1014 C CA . ASN A 1 121 ? -0.190 3.479 8.426 1.00 96.19 121 ASN A CA 1
ATOM 1015 C C . ASN A 1 121 ? -0.859 4.809 8.101 1.00 96.19 121 ASN A C 1
ATOM 1017 O O . ASN A 1 121 ? -0.180 5.756 7.701 1.00 96.19 121 ASN A O 1
ATOM 1021 N N . VAL A 1 122 ? -2.170 4.881 8.309 1.00 95.50 122 VAL A N 1
ATOM 1022 C CA . VAL A 1 122 ? -2.963 6.089 8.077 1.00 95.50 122 VAL A CA 1
ATOM 1023 C C . VAL A 1 122 ? -3.804 6.395 9.296 1.00 95.50 122 VAL A C 1
ATOM 1025 O O . VAL A 1 122 ? -4.544 5.535 9.768 1.00 95.50 122 VAL A O 1
ATOM 1028 N N . ILE A 1 123 ? -3.739 7.642 9.753 1.00 94.31 123 ILE A N 1
ATOM 1029 C CA . ILE A 1 123 ? -4.627 8.209 10.760 1.00 94.31 123 ILE A CA 1
ATOM 1030 C C . ILE A 1 123 ? -5.703 9.028 10.055 1.00 94.31 123 ILE A C 1
ATOM 1032 O O . ILE A 1 123 ? -5.416 10.043 9.421 1.00 94.31 123 ILE A O 1
ATOM 1036 N N . ASN A 1 124 ? -6.958 8.603 10.175 1.00 91.50 124 ASN A N 1
ATOM 1037 C CA . ASN A 1 124 ? -8.088 9.236 9.507 1.00 91.50 124 ASN A CA 1
ATOM 1038 C C . ASN A 1 124 ? -9.396 9.037 10.294 1.00 91.50 124 ASN A C 1
ATOM 1040 O O . ASN A 1 124 ? -9.643 7.984 10.882 1.00 91.50 124 ASN A O 1
ATOM 1044 N N . LYS A 1 125 ? -10.272 10.050 10.289 1.00 88.38 125 LYS A N 1
ATOM 1045 C CA . LYS A 1 125 ? -11.593 9.984 10.938 1.00 88.38 125 LYS A CA 1
ATOM 1046 C C . LYS A 1 125 ? -12.544 8.994 10.264 1.00 88.38 125 LYS A C 1
ATOM 1048 O O . LYS A 1 125 ? -13.398 8.449 10.954 1.00 88.38 125 LYS A O 1
ATOM 1053 N N . LEU A 1 126 ? -12.369 8.704 8.975 1.00 87.88 126 LEU A N 1
ATOM 1054 C CA . LEU A 1 126 ? -13.162 7.704 8.254 1.00 87.88 126 LEU A CA 1
ATOM 1055 C C . LEU A 1 126 ? -13.105 6.312 8.917 1.00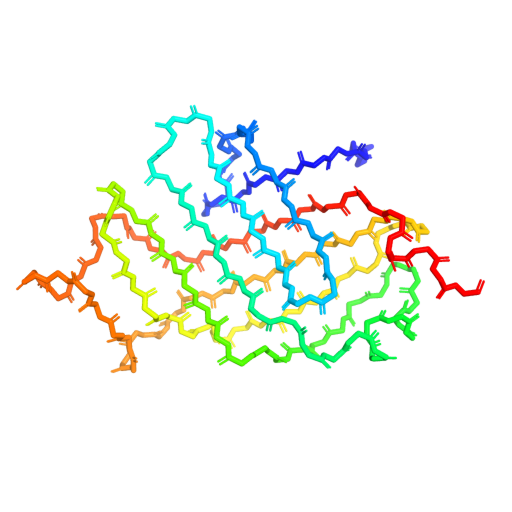 87.88 126 LEU A C 1
ATOM 1057 O O . LEU A 1 126 ? -14.056 5.541 8.841 1.00 87.88 126 LEU A O 1
ATOM 1061 N N . ILE A 1 127 ? -12.017 6.018 9.636 1.00 87.12 127 ILE A N 1
ATOM 1062 C CA . ILE A 1 127 ? -11.780 4.747 10.345 1.00 87.12 127 ILE A CA 1
ATOM 1063 C C . ILE A 1 127 ? -12.559 4.672 11.676 1.00 87.12 127 ILE A C 1
ATOM 1065 O O . ILE A 1 127 ? -12.820 3.587 12.202 1.00 87.12 127 ILE A O 1
ATOM 1069 N N . SER A 1 128 ? -12.923 5.829 12.240 1.00 81.62 128 SER A N 1
ATOM 1070 C CA . SER A 1 128 ? -13.474 5.940 13.597 1.00 81.62 128 SER A CA 1
ATOM 1071 C C . SER A 1 128 ? -14.961 5.609 13.723 1.00 81.62 128 SER A C 1
ATOM 1073 O O . SER A 1 128 ? -15.458 5.586 14.844 1.00 81.62 128 SER A O 1
ATOM 1075 N N . ASN A 1 129 ? -15.652 5.325 12.614 1.00 62.66 129 ASN A N 1
ATOM 1076 C CA . ASN A 1 129 ? -17.076 4.995 12.605 1.00 62.66 129 ASN A CA 1
ATOM 1077 C C . ASN A 1 129 ? -17.329 3.617 13.244 1.00 62.66 129 ASN A C 1
ATOM 1079 O O . ASN A 1 129 ? -17.342 2.603 12.553 1.00 62.66 129 ASN A O 1
ATOM 1083 N N . ASN A 1 130 ? -17.508 3.615 14.567 1.00 52.19 130 ASN A N 1
ATOM 1084 C CA . ASN A 1 130 ? -18.246 2.621 15.347 1.00 52.19 130 ASN A CA 1
ATOM 1085 C C . ASN A 1 130 ? -19.277 3.359 16.200 1.00 52.19 130 ASN A C 1
ATOM 1087 O O . ASN A 1 1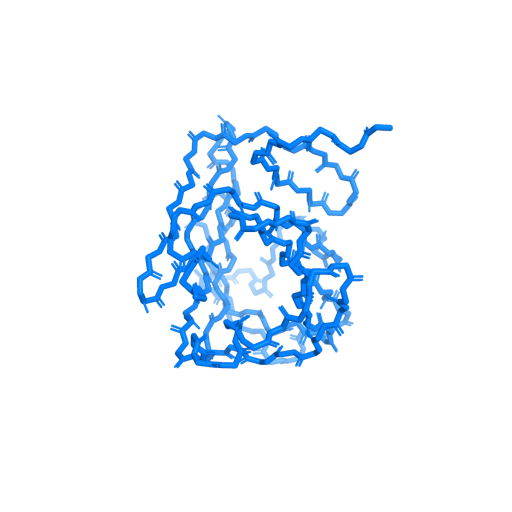30 ? -18.859 4.289 16.928 1.00 52.19 130 ASN A O 1
#

pLDDT: mean 92.93, std 9.6, range [37.31, 98.25]

Radius of gyration: 14.32 Å; chains: 1; bounding box: 32×27×44 Å

Sequence (130 aa):
MLTCENIMILNGVNLEIDKIELDENGLYITDKTHRYSYYVHIYNWDEIHKVPIGEKYDIEFNEYNFCENGESALIWPTTCYIEKTIINSIRFYFKFDDFTDACYMNMRGHLDTKLESLEINVINKLISNN